Protei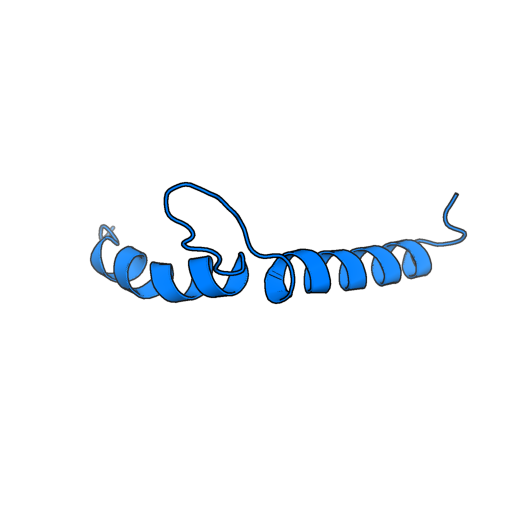n AF-A0A103EG37-F1 (afdb_monomer_lite)

pLDDT: mean 88.04, std 9.14, range [62.59, 97.81]

Structure (mmCIF, N/CA/C/O backbone):
data_AF-A0A103EG37-F1
#
_entry.id   AF-A0A103EG37-F1
#
loop_
_atom_site.group_PDB
_atom_site.id
_atom_site.type_symbol
_atom_site.label_atom_id
_atom_site.label_alt_id
_atom_site.label_comp_id
_atom_site.label_asym_id
_atom_site.label_entity_id
_atom_site.label_seq_id
_atom_site.pdbx_PDB_ins_code
_atom_site.Cartn_x
_atom_site.Cartn_y
_atom_site.Cartn_z
_atom_site.occupancy
_atom_site.B_iso_or_equiv
_atom_site.auth_seq_id
_atom_site.auth_comp_id
_atom_site.auth_asym_id
_atom_site.auth_atom_id
_atom_site.pdbx_PDB_model_num
ATOM 1 N N . MET A 1 1 ? 17.617 -7.806 -17.291 1.00 80.94 1 MET A N 1
ATOM 2 C CA . MET A 1 1 ? 17.783 -6.449 -16.726 1.00 80.94 1 MET A CA 1
ATOM 3 C C . MET A 1 1 ? 16.680 -5.597 -17.309 1.00 80.94 1 MET A C 1
ATOM 5 O O . MET A 1 1 ? 16.278 -5.889 -18.423 1.00 80.94 1 MET A O 1
ATOM 9 N N . TYR A 1 2 ? 16.178 -4.614 -16.569 1.00 92.31 2 TYR A N 1
ATOM 10 C CA . TYR A 1 2 ? 15.243 -3.647 -17.135 1.00 92.31 2 TYR A CA 1
ATOM 11 C C . TYR A 1 2 ? 15.962 -2.753 -18.141 1.00 92.31 2 TYR A C 1
ATOM 13 O O . TYR A 1 2 ? 17.093 -2.336 -17.889 1.00 92.31 2 TYR A O 1
ATOM 21 N N . ASP A 1 3 ? 15.290 -2.451 -19.247 1.00 92.62 3 ASP A N 1
ATOM 22 C CA . ASP A 1 3 ? 15.862 -1.658 -20.338 1.00 92.62 3 ASP A CA 1
ATOM 23 C C . ASP A 1 3 ? 15.846 -0.152 -20.025 1.00 92.62 3 ASP A C 1
ATOM 25 O O . ASP A 1 3 ? 16.564 0.634 -20.642 1.00 92.62 3 ASP A O 1
ATOM 29 N N . SER A 1 4 ? 15.038 0.268 -19.044 1.00 96.25 4 SER A N 1
ATOM 30 C CA . SER A 1 4 ? 14.971 1.647 -18.559 1.00 96.25 4 SER A CA 1
ATOM 31 C C . SER A 1 4 ? 14.410 1.745 -17.134 1.00 96.25 4 SER A C 1
ATOM 33 O O . SER A 1 4 ? 13.783 0.817 -16.615 1.00 96.25 4 SER A O 1
ATOM 35 N N . ILE A 1 5 ? 14.565 2.919 -16.513 1.00 96.88 5 ILE A N 1
ATOM 36 C CA . ILE A 1 5 ? 13.883 3.243 -15.249 1.00 96.88 5 ILE A CA 1
ATOM 37 C C . ILE A 1 5 ? 12.362 3.228 -15.441 1.00 96.88 5 ILE A C 1
ATOM 39 O O . ILE A 1 5 ? 11.649 2.768 -14.559 1.00 96.88 5 ILE A O 1
ATOM 43 N N . ALA A 1 6 ? 11.858 3.671 -16.597 1.00 96.88 6 ALA A N 1
ATOM 44 C CA . ALA A 1 6 ? 10.421 3.692 -16.865 1.00 96.88 6 ALA A CA 1
ATOM 45 C C . ALA A 1 6 ? 9.812 2.283 -16.809 1.00 96.88 6 ALA A C 1
ATOM 47 O O . ALA A 1 6 ? 8.808 2.082 -16.136 1.00 96.88 6 ALA A O 1
ATOM 48 N N . THR A 1 7 ? 10.469 1.297 -17.431 1.00 97.00 7 THR A N 1
ATOM 49 C CA . THR A 1 7 ? 10.024 -0.106 -17.386 1.00 97.00 7 THR A CA 1
ATOM 50 C C . THR A 1 7 ? 10.071 -0.691 -15.976 1.00 97.00 7 THR A C 1
ATOM 52 O O . THR A 1 7 ? 9.173 -1.431 -15.597 1.00 97.00 7 THR A O 1
ATOM 55 N N . LEU A 1 8 ? 11.074 -0.318 -15.172 1.00 96.94 8 LEU A N 1
ATOM 56 C CA . LEU A 1 8 ? 11.139 -0.732 -13.769 1.00 96.94 8 LEU A CA 1
ATOM 57 C C . LEU A 1 8 ? 9.990 -0.126 -12.951 1.00 96.94 8 LEU A C 1
ATOM 59 O O . LEU A 1 8 ? 9.402 -0.822 -12.130 1.00 96.94 8 LEU A O 1
ATOM 63 N N . GLN A 1 9 ? 9.669 1.151 -13.176 1.00 97.81 9 GLN A N 1
ATOM 64 C CA . GLN A 1 9 ? 8.591 1.819 -12.449 1.00 97.81 9 GLN A CA 1
ATOM 65 C C . GLN A 1 9 ? 7.223 1.248 -12.797 1.00 97.81 9 GLN A C 1
ATOM 67 O O . GLN A 1 9 ? 6.440 1.015 -11.889 1.00 97.81 9 GLN A O 1
ATOM 72 N N . THR A 1 10 ? 6.955 0.941 -14.068 1.00 97.19 10 THR A N 1
ATOM 73 C CA . THR A 1 10 ? 5.692 0.296 -14.459 1.00 97.19 10 THR A CA 1
ATOM 74 C C . THR A 1 10 ? 5.484 -1.038 -13.743 1.00 97.19 10 THR A C 1
ATOM 76 O O . THR A 1 10 ? 4.408 -1.277 -13.197 1.00 97.19 10 THR A O 1
ATOM 79 N N . ASP A 1 11 ? 6.515 -1.882 -13.692 1.00 97.25 11 ASP A N 1
ATOM 80 C CA . ASP A 1 11 ? 6.416 -3.182 -13.026 1.00 97.25 11 ASP A CA 1
ATOM 81 C C . ASP A 1 11 ? 6.309 -3.036 -11.502 1.00 97.25 11 ASP A C 1
ATOM 83 O O . ASP A 1 11 ? 5.557 -3.771 -10.857 1.00 9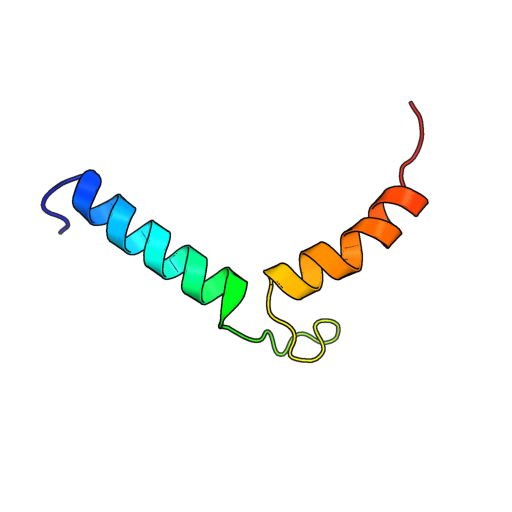7.25 11 ASP A O 1
ATOM 87 N N . LEU A 1 12 ? 7.018 -2.066 -10.915 1.00 97.31 12 LEU A N 1
ATOM 88 C CA . LEU A 1 12 ? 6.920 -1.760 -9.490 1.00 97.31 12 LEU A CA 1
ATOM 89 C C . LEU A 1 12 ? 5.525 -1.253 -9.111 1.00 97.31 12 LEU A C 1
ATOM 91 O O . LEU A 1 12 ? 4.975 -1.708 -8.110 1.00 97.31 12 LEU A O 1
ATOM 95 N N . ASP A 1 13 ? 4.954 -0.342 -9.896 1.00 97.69 13 ASP A N 1
ATOM 96 C CA . ASP A 1 13 ? 3.625 0.221 -9.656 1.00 97.69 13 ASP A CA 1
ATOM 97 C C . ASP A 1 13 ? 2.555 -0.877 -9.719 1.00 97.69 13 ASP A C 1
ATOM 99 O O . ASP A 1 13 ? 1.715 -0.979 -8.824 1.00 97.69 13 ASP A O 1
ATOM 103 N N . ALA A 1 14 ? 2.635 -1.758 -10.723 1.00 97.31 14 ALA A N 1
ATOM 104 C CA . ALA A 1 14 ? 1.741 -2.908 -10.848 1.00 97.31 14 ALA A CA 1
ATOM 105 C C . ALA A 1 14 ? 1.884 -3.880 -9.666 1.00 97.31 14 ALA A C 1
ATOM 107 O O . ALA A 1 14 ? 0.890 -4.353 -9.109 1.00 97.31 14 ALA A O 1
ATOM 108 N N . TRP A 1 15 ? 3.120 -4.161 -9.247 1.00 96.38 15 TRP A N 1
ATOM 109 C CA . TRP A 1 15 ? 3.372 -5.022 -8.096 1.00 96.38 15 TRP A CA 1
ATOM 110 C C . TRP A 1 15 ? 2.842 -4.416 -6.792 1.00 96.38 15 TRP A C 1
ATOM 112 O O . TRP A 1 15 ? 2.244 -5.128 -5.982 1.00 96.38 15 TRP A O 1
ATOM 122 N N . LEU A 1 16 ? 3.032 -3.109 -6.588 1.00 96.62 16 LEU A N 1
ATOM 123 C CA . LEU A 1 16 ? 2.526 -2.398 -5.418 1.00 96.62 16 LEU A CA 1
ATOM 124 C C . LEU A 1 16 ? 1.004 -2.446 -5.362 1.00 96.62 16 LEU A C 1
ATOM 126 O O . LEU A 1 16 ? 0.468 -2.712 -4.289 1.00 96.62 16 LEU A O 1
ATOM 130 N N . ASP A 1 17 ? 0.318 -2.224 -6.484 1.00 96.31 17 ASP A N 1
ATOM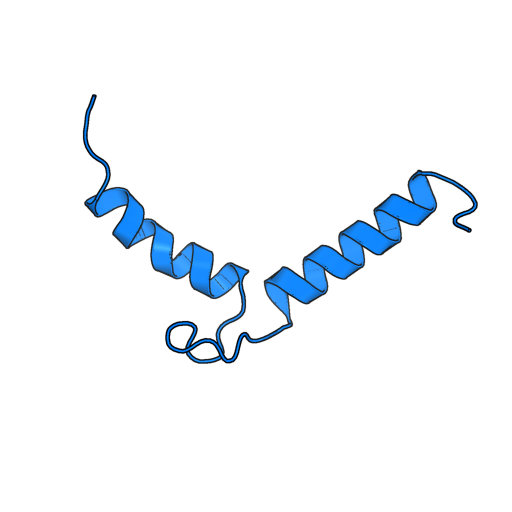 131 C CA . ASP A 1 17 ? -1.142 -2.276 -6.539 1.00 96.31 17 ASP A CA 1
ATOM 132 C C . ASP A 1 17 ? -1.667 -3.665 -6.154 1.00 96.31 17 ASP A C 1
ATOM 134 O O . ASP A 1 17 ? -2.443 -3.796 -5.205 1.00 96.31 17 ASP A O 1
ATOM 138 N N . GLN A 1 18 ? -1.136 -4.718 -6.783 1.00 95.25 18 GLN A N 1
ATOM 139 C CA . GLN A 1 18 ? -1.497 -6.096 -6.452 1.00 95.25 18 GLN A CA 1
ATOM 140 C C . GLN A 1 18 ? -1.225 -6.424 -4.978 1.00 95.25 18 GLN A C 1
ATOM 142 O O . GLN A 1 18 ? -2.071 -7.001 -4.287 1.00 95.25 18 GLN A O 1
ATOM 147 N N . TYR A 1 19 ? -0.044 -6.071 -4.469 1.00 92.88 19 TYR A N 1
ATOM 148 C CA . TYR A 1 19 ? 0.315 -6.353 -3.084 1.00 92.88 19 TYR A CA 1
ATOM 149 C C . TYR A 1 19 ? -0.644 -5.660 -2.114 1.00 92.88 19 TYR A C 1
ATOM 151 O O . TYR A 1 19 ? -1.149 -6.285 -1.185 1.00 92.88 19 TYR A O 1
ATOM 159 N N . ASN A 1 20 ? -0.912 -4.379 -2.349 1.00 94.12 20 ASN A N 1
ATOM 160 C CA . ASN A 1 20 ? -1.686 -3.525 -1.463 1.00 94.12 20 ASN A CA 1
ATOM 161 C C . ASN A 1 20 ? -3.191 -3.817 -1.500 1.00 94.12 20 ASN A C 1
ATOM 163 O O . ASN A 1 20 ? -3.845 -3.724 -0.453 1.00 94.12 20 ASN A O 1
ATOM 167 N N . ASN A 1 21 ? -3.728 -4.168 -2.672 1.00 93.75 21 ASN A N 1
ATOM 168 C CA . ASN A 1 21 ? -5.169 -4.214 -2.922 1.00 93.75 21 ASN A CA 1
ATOM 169 C C . ASN A 1 21 ? -5.733 -5.609 -3.202 1.00 93.75 21 ASN A C 1
ATOM 171 O O . ASN A 1 21 ? -6.921 -5.806 -2.972 1.00 93.75 21 ASN A O 1
ATOM 175 N N . GLU A 1 22 ? -4.929 -6.576 -3.645 1.00 90.06 22 GLU A N 1
ATOM 176 C CA . GLU A 1 22 ? -5.434 -7.907 -4.024 1.00 90.06 22 GLU A CA 1
ATOM 177 C C . GLU A 1 22 ? -4.981 -9.006 -3.063 1.00 90.06 22 GLU A C 1
ATOM 179 O O . GLU A 1 22 ? -5.697 -9.978 -2.823 1.00 90.06 22 GLU A O 1
ATOM 184 N N . ARG A 1 23 ? -3.783 -8.871 -2.488 1.00 85.94 23 ARG A N 1
ATOM 185 C CA . ARG A 1 23 ? -3.211 -9.918 -1.647 1.00 85.94 23 ARG A CA 1
ATOM 186 C C . ARG A 1 23 ? -3.732 -9.841 -0.215 1.00 85.94 23 ARG A C 1
ATOM 188 O O . ARG A 1 23 ? -3.347 -8.974 0.563 1.00 85.94 23 ARG A O 1
ATOM 195 N N . GLU A 1 24 ? -4.539 -10.816 0.175 1.00 79.25 24 GLU A N 1
ATOM 196 C CA . GLU A 1 24 ? -4.966 -10.984 1.564 1.00 79.25 24 GLU A CA 1
ATOM 197 C C . GLU A 1 24 ? -3.797 -11.436 2.459 1.00 79.25 24 GLU A C 1
ATOM 199 O O . GLU A 1 24 ? -3.081 -12.400 2.155 1.00 79.25 24 GLU A O 1
ATOM 204 N N . HIS A 1 25 ? -3.589 -10.762 3.594 1.00 71.50 25 HIS A N 1
ATOM 205 C CA . HIS A 1 25 ? -2.615 -11.212 4.587 1.00 71.50 25 HIS A CA 1
ATOM 206 C C . HIS A 1 25 ? -3.263 -12.164 5.598 1.00 71.50 25 HIS A C 1
ATOM 208 O O . HIS A 1 25 ? -4.166 -11.792 6.342 1.00 71.50 25 HIS A O 1
ATOM 214 N N . GLN A 1 26 ? -2.705 -13.371 5.720 1.00 62.59 26 GLN A N 1
ATOM 215 C CA . GLN A 1 26 ? -3.066 -14.372 6.740 1.00 62.59 26 GLN A CA 1
ATOM 216 C C . GLN A 1 26 ? -2.436 -14.076 8.120 1.00 62.59 26 GLN A C 1
ATOM 218 O O . GLN A 1 26 ? -2.192 -14.973 8.927 1.00 62.59 26 GLN A O 1
ATOM 223 N N . GLY A 1 27 ? -2.107 -12.810 8.393 1.00 69.44 27 GLY A N 1
ATOM 224 C CA . GLY A 1 27 ? -1.573 -12.389 9.685 1.00 69.44 27 GLY A CA 1
ATOM 225 C C . GLY A 1 27 ? -2.637 -12.499 10.777 1.00 69.44 27 GLY A C 1
ATOM 226 O O . GLY A 1 27 ? -3.813 -12.242 10.527 1.00 69.44 27 GLY A O 1
ATOM 227 N N . ARG A 1 28 ? -2.210 -12.816 12.008 1.00 68.38 28 ARG A N 1
ATOM 228 C CA . ARG A 1 28 ? -3.055 -13.061 13.201 1.00 68.38 28 ARG A CA 1
ATOM 229 C C . ARG A 1 28 ? -4.115 -11.981 13.490 1.00 68.38 28 ARG A C 1
ATOM 231 O O . ARG A 1 28 ? -5.058 -12.254 14.220 1.00 68.38 28 ARG A O 1
ATOM 238 N N . TRP A 1 29 ? -3.969 -10.787 12.917 1.00 67.44 29 TRP A N 1
ATOM 239 C CA . TRP A 1 29 ? -4.843 -9.628 13.128 1.00 67.44 29 TRP A CA 1
ATOM 240 C C . TRP A 1 29 ? -5.302 -8.951 11.831 1.00 67.44 29 TRP A C 1
ATOM 242 O O . TRP A 1 29 ? -5.962 -7.918 11.885 1.00 67.44 29 TRP A O 1
ATOM 252 N N . CYS A 1 30 ? -4.961 -9.519 10.671 1.00 70.00 30 CYS A N 1
ATOM 253 C CA . CYS A 1 30 ? -5.365 -8.971 9.379 1.00 70.00 30 CYS A CA 1
ATOM 254 C C . CYS A 1 30 ? -6.694 -9.569 8.900 1.00 70.00 30 CYS A C 1
ATOM 256 O O . CYS A 1 30 ? -7.319 -8.990 8.028 1.00 70.00 30 CYS A O 1
ATOM 258 N N . TYR A 1 31 ? -7.172 -10.676 9.487 1.00 81.06 31 TYR A N 1
ATOM 259 C CA . TYR A 1 31 ? -8.487 -11.280 9.198 1.00 81.06 31 TYR A CA 1
ATOM 260 C C . TYR A 1 31 ? -8.758 -11.540 7.703 1.00 81.06 31 TYR A C 1
ATOM 262 O O . TYR A 1 31 ? -9.886 -11.374 7.248 1.00 81.06 31 TYR A O 1
ATOM 270 N N . GLY A 1 32 ? -7.726 -11.886 6.925 1.00 84.50 32 GLY A N 1
ATOM 271 C CA . GLY A 1 32 ? -7.850 -12.035 5.470 1.00 84.50 32 GLY A CA 1
ATOM 272 C C . GLY A 1 32 ? -8.055 -10.710 4.725 1.00 84.50 32 GLY A C 1
ATOM 273 O O . GLY A 1 32 ? -8.329 -10.701 3.541 1.00 84.50 32 GLY A O 1
ATOM 274 N N . LYS A 1 33 ? -7.915 -9.558 5.379 1.00 89.00 33 LYS A N 1
ATOM 275 C CA . LYS A 1 33 ? -7.968 -8.257 4.714 1.00 89.00 33 LYS A CA 1
ATOM 276 C C . LYS A 1 33 ? -6.663 -7.989 3.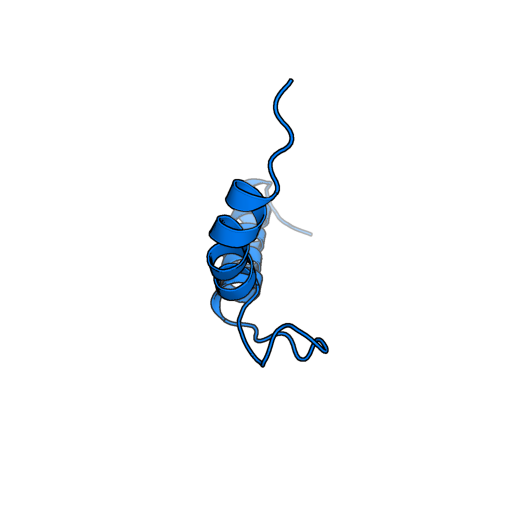972 1.00 89.00 33 LYS A C 1
ATOM 278 O O . LYS A 1 33 ? -5.578 -8.434 4.365 1.00 89.00 33 LYS A O 1
ATOM 283 N N . THR A 1 34 ? -6.774 -7.197 2.917 1.00 92.25 34 THR A N 1
ATOM 284 C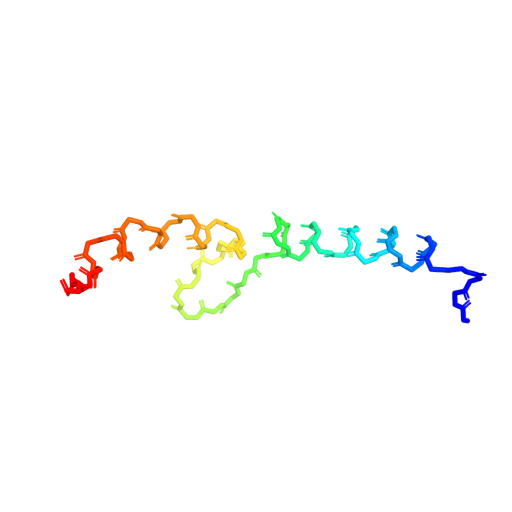 CA . THR A 1 34 ? -5.629 -6.670 2.172 1.00 92.25 34 THR A CA 1
ATOM 285 C C . THR A 1 34 ? -4.856 -5.660 3.031 1.00 92.25 34 THR A C 1
ATOM 287 O O . THR A 1 34 ? -5.422 -5.101 3.988 1.00 92.25 34 THR A O 1
ATOM 290 N N . PRO A 1 35 ? -3.570 -5.394 2.731 1.00 91.31 35 PRO A N 1
ATOM 291 C CA . PRO A 1 35 ? -2.802 -4.358 3.414 1.00 91.31 35 PRO A CA 1
ATOM 292 C C . PRO A 1 35 ? -3.528 -3.014 3.462 1.00 91.31 35 PRO A C 1
ATOM 294 O O . PRO A 1 35 ? -3.645 -2.431 4.538 1.00 91.31 35 PRO A O 1
ATOM 297 N N . MET A 1 36 ? -4.086 -2.556 2.336 1.00 93.00 36 MET A N 1
ATOM 298 C CA . MET A 1 36 ? -4.771 -1.262 2.279 1.00 93.00 36 MET A CA 1
ATOM 299 C C . MET A 1 36 ? -6.026 -1.236 3.128 1.00 93.00 36 MET A C 1
ATOM 301 O O . MET A 1 36 ? -6.276 -0.257 3.830 1.00 93.00 36 MET A O 1
ATOM 305 N N . ARG A 1 37 ? -6.800 -2.324 3.131 1.00 90.38 37 ARG A N 1
ATOM 306 C CA . ARG A 1 37 ? -7.986 -2.400 3.979 1.00 90.38 37 ARG A CA 1
ATOM 307 C C . ARG A 1 37 ? -7.614 -2.388 5.460 1.00 90.38 37 ARG A C 1
ATOM 309 O O . ARG A 1 37 ? -8.243 -1.676 6.235 1.00 90.38 37 ARG A O 1
ATOM 316 N N . THR A 1 38 ? -6.568 -3.119 5.834 1.00 89.19 38 THR A N 1
ATOM 317 C CA . THR A 1 38 ? -6.044 -3.133 7.208 1.00 89.19 38 THR A CA 1
ATOM 318 C C . THR A 1 38 ? -5.558 -1.745 7.628 1.00 89.19 38 THR A C 1
ATOM 320 O O . THR A 1 38 ? -5.875 -1.290 8.725 1.00 89.19 38 THR A O 1
ATOM 323 N N . PHE A 1 39 ? -4.828 -1.053 6.751 1.00 89.44 39 PHE A N 1
ATOM 324 C CA . PHE A 1 39 ? -4.346 0.306 6.986 1.00 89.44 39 PHE A CA 1
ATOM 325 C C . PHE A 1 39 ? -5.499 1.286 7.223 1.00 89.44 39 PHE A C 1
ATOM 327 O O . PHE A 1 39 ? -5.513 1.966 8.246 1.00 89.44 39 PHE A O 1
ATOM 334 N N . LEU A 1 40 ? -6.491 1.309 6.326 1.00 91.31 40 LEU A N 1
ATOM 335 C CA . LEU A 1 40 ? -7.654 2.192 6.431 1.00 91.31 40 LEU A CA 1
ATOM 336 C C . LEU A 1 40 ? -8.470 1.924 7.698 1.00 91.31 40 LEU A C 1
ATOM 338 O O . LEU A 1 40 ? -8.802 2.865 8.413 1.00 91.31 40 LEU A O 1
ATOM 342 N N . ASP A 1 41 ? -8.733 0.654 8.013 1.00 89.31 41 ASP A N 1
ATOM 343 C CA . ASP A 1 41 ? -9.462 0.272 9.227 1.00 89.31 41 ASP A CA 1
ATOM 344 C C . ASP A 1 41 ? -8.696 0.673 10.511 1.00 89.31 41 ASP A C 1
ATOM 346 O O . ASP A 1 41 ? -9.303 0.880 11.560 1.00 89.31 41 ASP A O 1
ATOM 350 N N . SER A 1 42 ? -7.366 0.808 10.442 1.00 88.00 42 SER A N 1
ATOM 351 C CA . SER A 1 42 ? -6.520 1.204 11.578 1.00 88.00 42 SER A CA 1
ATOM 352 C C . SER A 1 42 ? -6.399 2.723 11.754 1.00 88.00 42 SER A C 1
ATOM 354 O O . SER A 1 42 ? -5.897 3.174 12.786 1.00 88.00 42 SER A O 1
ATOM 356 N N . LEU A 1 43 ? -6.839 3.530 10.777 1.00 90.12 43 LEU A N 1
ATOM 357 C CA . LEU A 1 43 ? -6.690 4.989 10.820 1.00 90.12 43 LEU A CA 1
ATOM 358 C C . LEU A 1 43 ? -7.446 5.620 11.985 1.00 90.12 43 LEU A C 1
ATOM 360 O O . LEU A 1 43 ? -6.925 6.531 12.625 1.00 90.12 43 LEU A O 1
ATOM 364 N N . ASP A 1 44 ? -8.659 5.156 12.268 1.00 85.44 44 ASP A N 1
ATOM 365 C CA . ASP A 1 44 ? -9.466 5.741 13.338 1.00 85.44 44 ASP A CA 1
ATOM 366 C C . ASP A 1 44 ? -8.866 5.431 14.712 1.00 85.44 44 ASP A C 1
ATOM 368 O O . ASP A 1 44 ? -8.719 6.335 15.533 1.00 85.44 44 ASP A O 1
ATOM 372 N N . LEU A 1 45 ? -8.357 4.208 14.904 1.00 85.50 45 LEU A N 1
ATOM 373 C CA . LEU A 1 45 ? -7.590 3.849 16.097 1.00 85.50 45 LEU A CA 1
ATOM 374 C C . LEU A 1 45 ? -6.340 4.730 16.254 1.00 85.50 45 LEU A C 1
ATOM 376 O O . LEU A 1 45 ? -6.030 5.176 17.356 1.00 85.50 45 LEU A O 1
ATOM 380 N N . ALA A 1 46 ? -5.617 4.999 15.164 1.00 88.00 46 ALA A N 1
ATOM 381 C CA . ALA A 1 46 ? -4.435 5.857 15.206 1.00 88.00 46 ALA A CA 1
ATOM 382 C C . ALA A 1 46 ? -4.784 7.306 15.590 1.00 88.00 46 ALA A C 1
ATOM 384 O O . ALA A 1 46 ? -4.073 7.905 16.396 1.00 88.00 46 ALA A O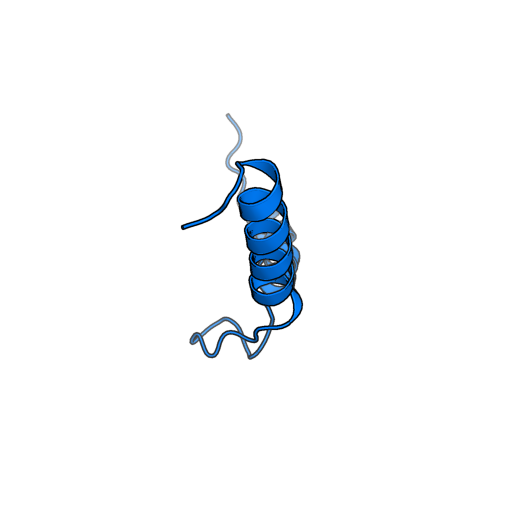 1
ATOM 385 N N . LYS A 1 47 ? -5.894 7.855 15.073 1.00 87.25 47 LYS A N 1
ATOM 386 C CA . LYS A 1 47 ? -6.387 9.195 15.444 1.00 87.25 47 LYS A CA 1
ATOM 387 C C . LYS A 1 47 ? -6.759 9.273 16.923 1.00 87.25 47 LYS A C 1
ATOM 389 O O . LYS A 1 47 ? -6.389 10.234 17.586 1.00 87.25 47 LYS A O 1
ATOM 394 N N . GLU A 1 48 ? -7.449 8.263 17.451 1.00 89.06 48 GLU A N 1
ATOM 395 C CA . GLU A 1 48 ? -7.828 8.198 18.871 1.00 89.06 48 GLU A CA 1
ATOM 396 C C . GLU A 1 48 ? -6.620 8.117 19.814 1.00 89.06 48 GLU A C 1
ATOM 398 O O . GLU A 1 48 ? -6.696 8.536 20.969 1.00 89.06 48 GLU A O 1
ATOM 403 N N . LYS A 1 49 ? -5.504 7.553 19.339 1.00 87.56 49 LYS A N 1
ATOM 404 C CA . LYS A 1 49 ? -4.266 7.368 20.109 1.00 87.56 49 LYS A CA 1
ATOM 405 C C . LYS A 1 49 ? -3.216 8.447 19.850 1.00 87.56 49 LYS A C 1
ATOM 407 O O . LYS A 1 49 ? -2.109 8.337 20.377 1.00 87.56 49 LYS A O 1
ATOM 412 N N . LEU A 1 50 ? -3.536 9.471 19.060 1.00 88.88 50 LEU A N 1
ATOM 413 C CA . LEU A 1 50 ? -2.618 10.564 18.770 1.00 88.88 50 LEU A CA 1
ATOM 414 C C . LEU A 1 50 ? -2.319 11.341 20.064 1.00 88.88 50 LEU A C 1
ATOM 416 O O . LEU A 1 50 ? -3.213 11.949 20.650 1.00 88.88 50 LEU A O 1
ATOM 420 N N . ILE A 1 51 ? -1.065 11.313 20.519 1.00 81.19 51 ILE A N 1
ATOM 421 C CA . ILE A 1 51 ? -0.632 12.088 21.686 1.00 81.19 51 ILE A CA 1
ATOM 422 C C . ILE A 1 51 ? -0.382 13.532 21.218 1.00 81.19 51 ILE A C 1
ATOM 424 O O . ILE A 1 51 ? 0.443 13.719 20.320 1.00 81.19 51 ILE A O 1
ATOM 428 N N . PRO A 1 52 ? -1.072 14.544 21.778 1.00 79.94 52 PRO A N 1
ATOM 429 C CA . PRO A 1 52 ? -0.829 15.941 21.428 1.00 79.94 52 PRO A CA 1
ATOM 430 C C . PRO A 1 52 ? 0.592 16.366 21.824 1.00 79.94 52 PRO A C 1
ATOM 432 O O . PRO A 1 52 ? 1.116 15.896 22.837 1.00 79.94 52 PRO A O 1
ATOM 435 N N . HIS A 1 53 ? 1.193 17.251 21.025 1.00 70.38 53 HIS A N 1
ATOM 436 C CA . HIS A 1 53 ? 2.471 17.903 21.330 1.00 70.38 53 HIS A CA 1
ATOM 437 C C . HIS A 1 53 ? 2.312 19.039 22.341 1.00 70.38 53 HIS A C 1
ATOM 439 O O . HIS A 1 53 ? 1.277 19.742 22.271 1.00 70.38 53 HIS A O 1
#

Sequence (53 aa):
MYDSIATLQTDLDAWLDQYNNEREHQGRWCYGKTPMRTFLDSLDLAKEKLIPH

Foldseek 3Di:
DDPDPVSVVVVVVVVCCCQQQPAFDPDPPSVRPGNVVSVVVCVVVCVVVDDDD

Radius of gyration: 16.02 Å; chains: 1; bounding box: 27×32×42 Å

Secondary structure (DSSP, 8-state):
--SSHHHHHHHHHHHHHHHHHT-----TTTTT--HHHHHHHHHHHHHHT----